Protein AF-A0A7S3HRH0-F1 (afdb_monomer_l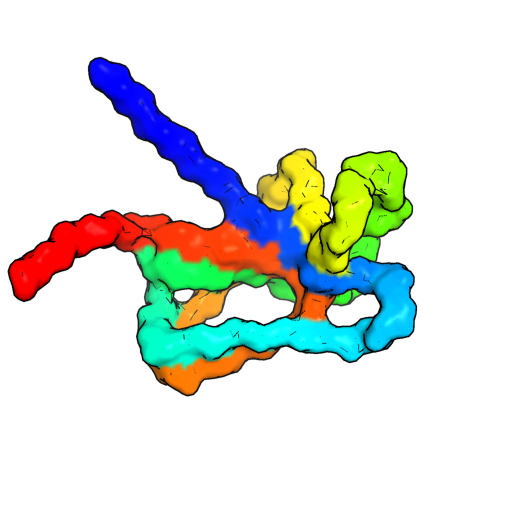ite)

InterPro domains:
  IPR008775 Phytanoyl-CoA dioxygenase-like [PF05721] (34-104)

pLDDT: mean 82.78, std 17.56, range [39.75, 98.0]

Foldseek 3Di:
DDDPDPDPDFFWKFLAAPPDPPDWDKDKDWAQAWADQQAKDKKWQPPQLVDHDPQSVDPPDDPPDRNMGTDDPVCRVVSVVRIDDDTGHHGDMDMDTSSITMGIDHGRDDPDPPDD

Structure (mmCIF, N/CA/C/O backbone):
data_AF-A0A7S3HRH0-F1
#
_entry.id   AF-A0A7S3HRH0-F1
#
loop_
_atom_site.group_PDB
_atom_site.id
_atom_site.type_symbol
_atom_site.label_atom_id
_atom_site.label_alt_id
_atom_site.label_comp_id
_atom_site.label_asym_id
_atom_site.label_entity_id
_atom_site.label_seq_id
_atom_site.pdbx_PDB_ins_code
_atom_site.Cartn_x
_atom_site.Cartn_y
_atom_site.Cartn_z
_atom_site.occupancy
_atom_site.B_iso_or_equiv
_atom_site.auth_seq_id
_atom_site.auth_comp_id
_atom_site.auth_asym_id
_atom_site.auth_atom_id
_atom_site.pdbx_PDB_model_num
ATOM 1 N N . GLU A 1 1 ? 4.158 35.318 11.346 1.00 41.19 1 GLU A N 1
ATOM 2 C CA . GLU A 1 1 ? 3.390 34.073 11.131 1.00 41.19 1 GLU A CA 1
ATOM 3 C C . GLU A 1 1 ? 4.310 33.024 10.526 1.00 41.19 1 GLU A C 1
ATOM 5 O O . GLU A 1 1 ? 4.995 33.325 9.556 1.00 41.19 1 GLU A O 1
ATOM 10 N N . SER A 1 2 ? 4.418 31.837 11.121 1.00 45.84 2 SER A N 1
ATOM 11 C CA . SER A 1 2 ? 5.181 30.737 10.526 1.00 45.84 2 SER A CA 1
ATOM 12 C C . SER A 1 2 ? 4.294 29.992 9.529 1.00 45.84 2 SER A C 1
ATOM 14 O O . SER A 1 2 ? 3.170 29.607 9.849 1.00 45.84 2 SER A O 1
ATOM 16 N N . LEU A 1 3 ? 4.789 29.803 8.304 1.00 44.88 3 LEU A N 1
ATOM 17 C CA . LEU A 1 3 ? 4.108 29.002 7.287 1.00 44.88 3 LEU A CA 1
ATOM 18 C C . LEU A 1 3 ? 3.819 27.596 7.846 1.00 44.88 3 LEU A C 1
ATOM 20 O O . LEU A 1 3 ? 4.699 27.011 8.491 1.00 44.88 3 LEU A O 1
ATOM 24 N N . PRO A 1 4 ? 2.625 27.024 7.607 1.00 52.03 4 PRO A N 1
ATOM 25 C CA . PRO A 1 4 ? 2.334 25.666 8.038 1.00 52.03 4 PRO A CA 1
ATOM 26 C C . PRO A 1 4 ? 3.378 24.717 7.440 1.00 52.03 4 PRO A C 1
ATOM 28 O O . PRO A 1 4 ? 3.608 24.717 6.229 1.00 52.03 4 PRO A O 1
ATOM 31 N N . LYS A 1 5 ? 4.030 23.913 8.295 1.00 52.22 5 LYS A N 1
ATOM 32 C CA . LYS A 1 5 ? 4.974 22.875 7.856 1.00 52.22 5 LYS A CA 1
ATOM 33 C C . LYS A 1 5 ? 4.288 22.027 6.783 1.00 52.22 5 LYS A C 1
ATOM 35 O O . LYS A 1 5 ? 3.269 21.393 7.065 1.00 52.22 5 LYS A O 1
ATOM 40 N N . LYS A 1 6 ? 4.840 22.025 5.562 1.00 53.84 6 LYS A N 1
ATOM 41 C CA . LYS A 1 6 ? 4.385 21.158 4.467 1.00 53.84 6 LYS A CA 1
ATOM 42 C C . LYS A 1 6 ? 4.307 19.730 5.003 1.00 53.84 6 LYS A C 1
ATOM 44 O O . LYS A 1 6 ? 5.306 19.192 5.479 1.00 53.84 6 LYS A O 1
ATOM 49 N N . ARG A 1 7 ? 3.115 19.134 4.962 1.00 60.72 7 ARG A N 1
ATOM 50 C CA . ARG A 1 7 ? 2.941 17.719 5.297 1.00 60.72 7 ARG A CA 1
ATOM 51 C C . ARG A 1 7 ? 3.776 16.928 4.293 1.00 60.72 7 ARG A C 1
ATOM 53 O O . ARG A 1 7 ? 3.624 17.142 3.093 1.00 60.72 7 ARG A O 1
ATOM 60 N N . SER A 1 8 ? 4.688 16.083 4.768 1.00 64.50 8 SER A N 1
ATOM 61 C CA . SER A 1 8 ? 5.461 15.222 3.874 1.00 64.50 8 SER A CA 1
ATOM 62 C C . SER A 1 8 ? 4.495 14.328 3.102 1.00 64.50 8 SER A C 1
ATOM 64 O O . SER A 1 8 ? 3.594 13.741 3.710 1.00 64.50 8 SER A O 1
ATOM 66 N N . ALA A 1 9 ? 4.668 14.251 1.782 1.00 71.38 9 ALA A N 1
ATOM 67 C CA . ALA A 1 9 ? 3.877 13.367 0.936 1.00 71.38 9 ALA A CA 1
ATOM 68 C C . ALA A 1 9 ? 3.960 11.916 1.454 1.00 71.38 9 ALA A C 1
ATOM 70 O O . ALA A 1 9 ? 4.991 11.542 2.034 1.00 71.38 9 ALA A O 1
ATOM 71 N N . PRO A 1 10 ? 2.901 11.101 1.284 1.00 79.44 10 PRO A N 1
ATOM 72 C CA . PRO A 1 10 ? 2.931 9.700 1.677 1.00 79.44 10 PRO A CA 1
ATOM 73 C C . PRO A 1 10 ? 4.130 8.985 1.049 1.00 79.44 10 PRO A C 1
ATOM 75 O O . PRO A 1 10 ? 4.431 9.150 -0.134 1.00 79.44 10 PRO A O 1
ATOM 78 N N . TRP A 1 11 ? 4.829 8.177 1.844 1.00 88.25 11 TRP A N 1
ATOM 79 C CA . TRP A 1 11 ? 5.964 7.395 1.362 1.00 88.25 11 TRP A CA 1
ATOM 80 C C . TRP A 1 11 ? 5.449 6.158 0.616 1.00 88.25 11 TRP A C 1
ATOM 82 O O . TRP A 1 11 ? 5.374 5.071 1.183 1.00 88.25 11 TRP A O 1
ATOM 92 N N . LEU A 1 12 ? 5.005 6.347 -0.632 1.00 93.69 12 LEU A N 1
ATOM 93 C CA . LEU A 1 12 ? 4.496 5.264 -1.476 1.00 93.69 12 LEU A CA 1
ATOM 94 C C . LEU A 1 12 ? 5.620 4.298 -1.851 1.00 93.69 12 LEU A C 1
ATOM 96 O O . LEU A 1 12 ? 6.663 4.704 -2.372 1.00 93.69 12 LEU A O 1
ATOM 100 N N . HIS A 1 13 ? 5.390 3.015 -1.596 1.00 93.94 13 HIS A N 1
ATOM 101 C CA . HIS A 1 13 ? 6.360 1.955 -1.835 1.00 93.94 13 HIS A CA 1
ATOM 102 C C . HIS A 1 13 ? 5.683 0.594 -2.044 1.00 93.94 13 HIS A C 1
ATOM 104 O O . HIS A 1 13 ? 4.492 0.427 -1.781 1.00 93.94 13 HIS A O 1
ATOM 110 N N . LYS A 1 14 ? 6.462 -0.370 -2.536 1.00 93.62 14 LYS A N 1
ATOM 111 C CA . LYS A 1 14 ? 6.176 -1.811 -2.490 1.00 93.62 14 LYS A CA 1
ATOM 112 C C . LYS A 1 14 ? 7.106 -2.454 -1.467 1.00 93.62 14 LYS A C 1
ATOM 114 O O . LYS A 1 14 ? 8.263 -2.049 -1.400 1.00 93.62 14 LYS A O 1
ATOM 119 N N . ASP A 1 15 ? 6.651 -3.475 -0.750 1.00 92.31 15 ASP A N 1
ATOM 120 C CA . ASP A 1 15 ? 7.494 -4.221 0.201 1.00 92.31 15 ASP A CA 1
ATOM 121 C C . ASP A 1 15 ? 8.326 -5.309 -0.458 1.00 92.31 15 ASP A C 1
ATOM 123 O O . ASP A 1 15 ? 9.300 -5.785 0.113 1.00 92.31 15 ASP A O 1
ATOM 127 N N . GLN A 1 16 ? 7.950 -5.684 -1.678 1.00 90.62 16 GLN A N 1
ATOM 128 C CA . GLN A 1 16 ? 8.653 -6.683 -2.452 1.00 90.62 16 GLN A CA 1
ATOM 129 C C . GLN A 1 16 ? 8.877 -6.222 -3.886 1.00 90.62 16 GLN A C 1
ATOM 131 O O . GLN A 1 16 ? 7.983 -5.672 -4.540 1.00 90.62 16 GLN A O 1
ATOM 136 N N . ARG A 1 17 ? 10.069 -6.526 -4.404 1.00 86.81 17 ARG A N 1
ATOM 137 C CA . ARG A 1 17 ? 10.409 -6.327 -5.813 1.00 86.81 17 ARG A CA 1
ATOM 138 C C . ARG A 1 17 ? 9.773 -7.393 -6.703 1.00 86.81 17 ARG A C 1
ATOM 140 O O . ARG A 1 17 ? 9.513 -8.523 -6.289 1.00 86.81 17 ARG A O 1
ATOM 147 N N . HIS A 1 18 ? 9.570 -7.056 -7.973 1.00 85.50 18 HIS A N 1
ATOM 148 C CA . HIS A 1 18 ? 9.113 -8.034 -8.961 1.00 85.50 18 HIS A CA 1
ATOM 149 C C . HIS A 1 18 ? 10.136 -9.155 -9.235 1.00 85.50 18 HIS A C 1
ATOM 151 O O . HIS A 1 18 ? 9.726 -10.260 -9.587 1.00 85.50 18 HIS A O 1
ATOM 157 N N . ASP A 1 19 ? 11.433 -8.866 -9.079 1.00 83.50 19 ASP A N 1
ATOM 158 C CA . ASP A 1 19 ? 12.574 -9.749 -9.354 1.00 83.50 19 ASP A CA 1
ATOM 159 C C . ASP A 1 19 ? 13.157 -10.407 -8.092 1.00 83.50 19 ASP A C 1
ATOM 161 O O . ASP A 1 19 ? 14.229 -11.007 -8.150 1.00 83.50 19 ASP A O 1
ATOM 165 N N . ASP A 1 20 ? 12.462 -10.295 -6.958 1.00 80.00 20 ASP A N 1
ATOM 166 C CA . ASP A 1 20 ? 12.838 -10.975 -5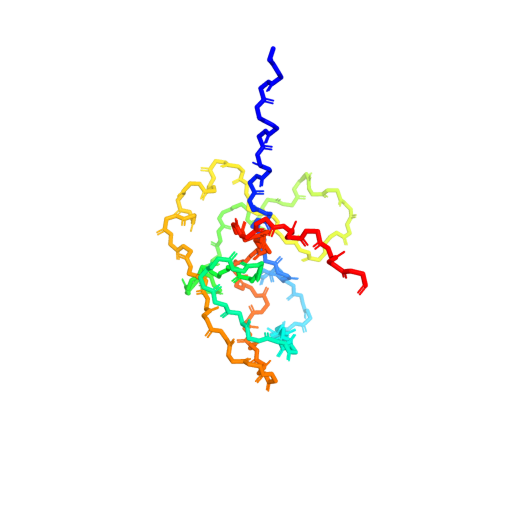.722 1.00 80.00 20 ASP A CA 1
ATOM 167 C C . ASP A 1 20 ? 12.699 -12.501 -5.878 1.00 80.00 20 ASP A C 1
ATOM 169 O O . ASP A 1 20 ? 11.655 -13.008 -6.301 1.00 80.00 20 ASP A O 1
ATOM 173 N N . SER A 1 21 ? 13.767 -13.229 -5.543 1.00 72.44 21 SER A N 1
ATOM 174 C CA . SER A 1 21 ? 13.859 -14.687 -5.656 1.00 72.44 21 SER A CA 1
ATOM 175 C C . SER A 1 21 ? 13.145 -15.430 -4.525 1.00 72.44 21 SER A C 1
ATOM 177 O O . SER A 1 21 ? 12.943 -16.637 -4.640 1.00 72.44 21 SER A O 1
ATOM 179 N N . LEU A 1 22 ? 12.729 -14.730 -3.461 1.00 71.56 22 LEU A N 1
ATOM 180 C CA . LEU A 1 22 ? 12.076 -15.312 -2.279 1.00 71.56 22 LEU A CA 1
ATOM 181 C C . LEU A 1 22 ? 10.635 -15.809 -2.522 1.00 71.56 22 LEU A C 1
ATOM 183 O O . LEU A 1 22 ? 10.008 -16.347 -1.612 1.00 71.56 22 LEU A O 1
ATOM 187 N N . GLY A 1 23 ? 10.107 -15.679 -3.742 1.00 79.81 23 GLY A N 1
ATOM 188 C CA . GLY A 1 23 ? 8.772 -16.159 -4.110 1.00 79.81 23 GLY A CA 1
ATOM 189 C C . GLY A 1 23 ? 7.652 -15.165 -3.785 1.00 79.81 23 GLY A C 1
ATOM 190 O O . GLY A 1 23 ? 7.893 -13.997 -3.488 1.00 79.81 23 GLY A O 1
ATOM 191 N N . LEU A 1 24 ? 6.395 -15.597 -3.913 1.00 85.62 24 LEU A N 1
ATOM 192 C CA . LEU A 1 24 ? 5.234 -14.740 -3.650 1.00 85.62 24 LEU A CA 1
ATOM 193 C C . LEU A 1 24 ? 5.037 -14.549 -2.144 1.00 85.62 24 LEU A C 1
ATOM 195 O O . LEU A 1 24 ? 4.999 -15.524 -1.399 1.00 85.62 24 LEU A O 1
ATOM 199 N N . SER A 1 25 ? 4.846 -13.303 -1.710 1.00 92.12 25 SER A N 1
ATOM 200 C CA . SER A 1 25 ? 4.556 -12.978 -0.312 1.00 92.12 25 SER A CA 1
ATOM 201 C C . SER A 1 25 ? 3.350 -12.045 -0.166 1.00 92.12 25 SER A C 1
ATOM 203 O O . SER A 1 25 ? 2.943 -11.344 -1.103 1.00 92.12 25 SER A O 1
ATOM 205 N N . VAL A 1 26 ? 2.765 -12.060 1.032 1.00 95.62 26 VAL A N 1
ATOM 206 C CA . VAL A 1 26 ? 1.684 -11.165 1.456 1.00 95.62 26 VAL A CA 1
ATOM 207 C C . VAL A 1 26 ? 2.097 -10.426 2.723 1.00 95.62 26 VAL A C 1
ATOM 209 O O . VAL A 1 26 ? 2.827 -10.964 3.551 1.00 95.62 26 VAL A O 1
ATOM 212 N N . GLN A 1 27 ? 1.600 -9.207 2.869 1.00 95.31 27 GLN A N 1
ATOM 213 C CA . GLN A 1 27 ? 1.727 -8.377 4.057 1.00 95.31 27 GLN A CA 1
ATOM 214 C C . GLN A 1 27 ? 0.399 -8.337 4.801 1.00 95.31 27 GLN A C 1
ATOM 216 O O . GLN A 1 27 ? -0.670 -8.520 4.207 1.00 95.31 27 GLN A O 1
ATOM 221 N N . GLY A 1 28 ? 0.479 -8.082 6.105 1.00 95.75 28 GLY A N 1
ATOM 222 C CA . GLY A 1 28 ? -0.677 -7.994 6.983 1.00 95.75 28 GLY A CA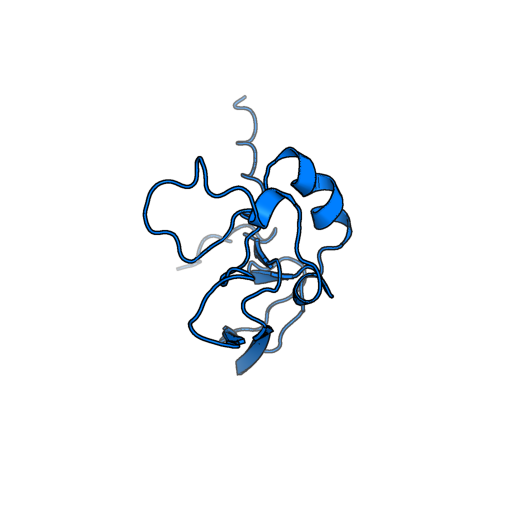 1
ATOM 223 C C . GLY A 1 28 ? -0.596 -6.795 7.916 1.00 95.75 28 GLY A C 1
ATOM 224 O O . GLY A 1 28 ? 0.433 -6.563 8.543 1.00 95.75 28 GLY A O 1
ATOM 225 N N . ILE A 1 29 ? -1.699 -6.058 8.042 1.00 95.94 29 ILE A N 1
ATOM 226 C CA . ILE A 1 29 ? -1.845 -4.961 9.003 1.00 95.94 29 ILE A CA 1
ATOM 227 C C . ILE A 1 29 ? -3.019 -5.270 9.921 1.00 95.94 29 ILE A C 1
ATOM 229 O O . ILE A 1 29 ? -4.177 -5.287 9.492 1.00 95.94 29 ILE A O 1
ATOM 233 N N . TYR A 1 30 ? -2.712 -5.508 11.194 1.00 96.88 30 TYR A N 1
ATOM 234 C CA . TYR A 1 30 ? -3.721 -5.665 12.232 1.00 96.88 30 TYR A CA 1
ATOM 235 C C . TYR A 1 30 ? -4.160 -4.302 12.763 1.00 96.88 30 TYR A C 1
ATOM 237 O O . TYR A 1 30 ? -3.344 -3.462 13.142 1.00 96.88 30 TYR A O 1
ATOM 245 N N . THR A 1 31 ? -5.468 -4.099 12.813 1.00 94.75 31 THR A N 1
ATOM 246 C CA . THR A 1 31 ? -6.092 -2.851 13.235 1.00 94.75 31 THR A CA 1
ATOM 247 C C . THR A 1 31 ? -6.792 -3.068 14.572 1.00 94.75 31 THR A C 1
ATOM 249 O O . THR A 1 31 ? -7.883 -3.628 14.623 1.00 94.75 31 THR A O 1
ATOM 252 N N . ALA A 1 32 ? -6.172 -2.623 15.670 1.00 95.31 32 ALA A N 1
ATOM 253 C CA . ALA A 1 32 ? -6.724 -2.796 17.019 1.00 95.31 32 ALA A CA 1
ATOM 254 C C . ALA A 1 32 ? -7.955 -1.905 17.286 1.00 95.31 32 ALA A C 1
ATOM 256 O O . ALA A 1 32 ? -8.893 -2.323 17.955 1.00 95.31 32 ALA A O 1
ATOM 257 N N . GLY A 1 33 ? -7.973 -0.685 16.743 1.00 94.62 33 GLY A N 1
ATOM 258 C CA . GLY A 1 33 ? -9.091 0.259 16.851 1.00 94.62 33 GLY A CA 1
ATOM 259 C C . GLY A 1 33 ? -9.626 0.642 15.476 1.00 94.62 33 GLY A C 1
ATOM 260 O O . GLY A 1 33 ? -8.867 0.655 14.516 1.00 94.62 33 GLY A O 1
ATOM 261 N N . ALA A 1 34 ? -10.916 0.963 15.369 1.00 95.12 34 ALA A N 1
ATOM 262 C CA . ALA A 1 34 ? -11.531 1.257 14.076 1.00 95.12 34 ALA A CA 1
ATOM 263 C C . ALA A 1 34 ? -10.856 2.444 13.358 1.00 95.12 34 ALA A C 1
ATOM 265 O O . ALA A 1 34 ? -10.657 3.504 13.951 1.00 95.12 34 ALA A O 1
ATOM 266 N N . VAL A 1 35 ? -10.567 2.275 12.068 1.00 94.38 35 VAL A N 1
ATOM 267 C CA . VAL A 1 35 ? -10.005 3.298 11.178 1.00 94.38 35 VAL A CA 1
ATOM 268 C C . VAL A 1 35 ? -11.123 3.866 10.314 1.00 94.38 35 VAL A C 1
ATOM 270 O O . VAL A 1 35 ? -11.702 3.163 9.486 1.00 94.38 35 VAL A O 1
ATOM 273 N N . LYS A 1 36 ? -11.410 5.156 10.486 1.00 93.81 36 LYS A N 1
ATOM 274 C CA . LYS A 1 36 ? -12.379 5.926 9.697 1.00 93.81 36 LYS A CA 1
ATOM 275 C C . LYS A 1 36 ? -11.660 6.955 8.828 1.00 93.81 36 LYS A C 1
ATOM 277 O O . LYS A 1 36 ? -10.439 7.101 8.882 1.00 93.81 36 LYS A O 1
ATOM 282 N N . GLU A 1 37 ? -12.424 7.707 8.044 1.00 91.50 37 GLU A N 1
ATOM 283 C CA . GLU A 1 37 ? -11.947 8.703 7.077 1.00 91.50 37 GLU A CA 1
ATOM 284 C C . GLU A 1 37 ? -10.790 9.578 7.585 1.00 91.50 37 GLU A C 1
ATOM 286 O O . GLU A 1 37 ? -9.717 9.599 6.980 1.00 91.50 37 GLU A O 1
ATOM 291 N N . ARG A 1 38 ? -10.966 10.231 8.739 1.00 90.69 38 ARG A N 1
ATOM 292 C CA . ARG A 1 38 ? -10.013 11.217 9.279 1.00 90.69 38 ARG A CA 1
ATOM 293 C C . ARG A 1 38 ? -8.871 10.625 10.108 1.00 90.69 38 ARG A C 1
ATOM 295 O O . ARG A 1 38 ? -7.985 11.370 10.520 1.00 90.69 38 ARG A O 1
ATOM 302 N N . ASP A 1 39 ? -8.878 9.325 10.379 1.00 91.69 39 ASP A N 1
ATOM 303 C CA . ASP A 1 39 ? -7.850 8.687 11.212 1.00 91.69 39 ASP A CA 1
ATOM 304 C C . ASP A 1 39 ? -6.515 8.526 10.470 1.00 91.69 39 ASP A C 1
ATOM 306 O O . ASP A 1 39 ? -6.453 8.623 9.243 1.00 91.69 39 ASP A O 1
ATOM 310 N N . ALA A 1 40 ? -5.428 8.268 11.193 1.00 91.12 40 ALA A N 1
ATOM 311 C CA . ALA A 1 40 ? -4.236 7.705 10.564 1.00 91.12 40 ALA A CA 1
ATOM 312 C C . ALA A 1 40 ? -4.543 6.282 10.058 1.00 91.12 40 ALA A C 1
ATOM 314 O O . ALA A 1 40 ? -5.491 5.643 10.515 1.00 91.12 40 ALA A O 1
ATOM 315 N N . GLY A 1 41 ? -3.776 5.788 9.092 1.00 93.00 41 GLY A N 1
ATOM 316 C CA . GLY A 1 41 ? -3.973 4.437 8.571 1.00 93.00 41 GLY A CA 1
ATOM 317 C C . GLY A 1 41 ? -3.126 4.159 7.344 1.00 93.00 41 GLY A C 1
ATOM 318 O O . GLY A 1 41 ? -2.140 4.850 7.097 1.00 93.00 41 GLY A O 1
ATOM 319 N N . THR A 1 42 ? -3.542 3.179 6.555 1.00 95.25 42 THR A N 1
ATOM 320 C CA . THR A 1 42 ? -2.836 2.762 5.340 1.00 95.25 42 THR A CA 1
ATOM 321 C C . THR A 1 42 ? -3.637 3.164 4.110 1.00 95.25 42 THR A C 1
ATOM 323 O O . THR A 1 42 ? -4.857 3.025 4.087 1.00 95.25 42 THR A O 1
ATOM 326 N N . VAL A 1 43 ? -2.954 3.679 3.092 1.00 96.12 43 VAL A N 1
ATOM 327 C CA . VAL A 1 43 ? -3.501 3.885 1.748 1.00 96.12 43 VAL A CA 1
ATOM 328 C C . VAL A 1 43 ? -2.909 2.857 0.802 1.00 96.12 43 VAL A C 1
ATOM 330 O O . VAL A 1 43 ? -1.743 2.493 0.926 1.00 96.12 43 VAL A O 1
ATOM 333 N N . LEU A 1 44 ? -3.720 2.394 -0.139 1.00 97.62 44 LEU A N 1
ATOM 334 C CA . LEU A 1 44 ? -3.392 1.343 -1.094 1.00 97.62 44 LEU A CA 1
ATOM 335 C C . LEU A 1 44 ? -3.639 1.861 -2.508 1.00 97.62 44 LEU A C 1
ATOM 337 O O . LEU A 1 44 ? -4.582 2.618 -2.714 1.00 97.62 44 LEU A O 1
ATOM 341 N N . VAL A 1 45 ? -2.872 1.399 -3.492 1.00 97.75 45 VAL A N 1
ATOM 342 C CA . VAL A 1 45 ? -3.188 1.604 -4.914 1.00 97.75 45 VAL A CA 1
ATOM 343 C C . VAL A 1 45 ? -3.708 0.284 -5.490 1.00 97.75 45 VAL A C 1
ATOM 345 O O . VAL A 1 45 ? -2.902 -0.621 -5.749 1.00 97.75 45 VAL A O 1
ATOM 348 N N . PRO A 1 46 ? -5.030 0.114 -5.679 1.00 97.94 46 PRO A N 1
ATOM 349 C CA . PRO A 1 46 ? -5.609 -1.144 -6.141 1.00 97.94 46 PRO A CA 1
ATOM 350 C C . PRO A 1 46 ? -5.011 -1.611 -7.472 1.00 97.94 46 PRO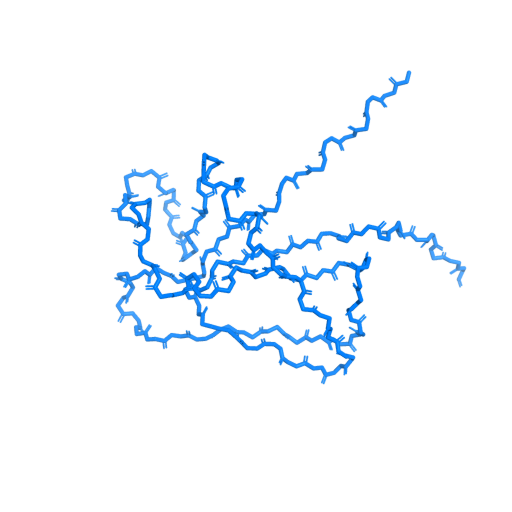 A C 1
ATOM 352 O O . PRO A 1 46 ? -4.727 -0.820 -8.365 1.00 97.94 46 PRO A O 1
ATOM 355 N N . GLY A 1 47 ? -4.783 -2.919 -7.608 1.00 97.44 47 GLY A N 1
ATOM 356 C CA . GLY A 1 47 ? -4.250 -3.518 -8.840 1.00 97.44 47 GLY A CA 1
ATOM 357 C C . GLY A 1 47 ? -2.760 -3.268 -9.126 1.00 97.44 47 GLY A C 1
ATOM 358 O O . GLY A 1 47 ? -2.192 -3.975 -9.957 1.00 97.44 47 GLY A O 1
ATOM 359 N N . SER A 1 48 ? -2.090 -2.358 -8.410 1.00 96.88 48 SER A N 1
ATOM 360 C CA . SER A 1 48 ? -0.667 -2.026 -8.632 1.00 96.88 48 SER A CA 1
ATOM 361 C C . SER A 1 48 ? 0.300 -3.211 -8.461 1.00 96.88 48 SER A C 1
ATOM 363 O O . SER A 1 48 ? 1.359 -3.238 -9.083 1.00 96.88 48 SER A O 1
ATOM 365 N N . HIS A 1 49 ? -0.088 -4.239 -7.698 1.00 95.50 49 HIS A N 1
ATOM 366 C CA . HIS A 1 49 ? 0.674 -5.486 -7.532 1.00 95.50 49 HIS A CA 1
ATOM 367 C C . HIS A 1 49 ? 0.813 -6.313 -8.819 1.00 95.50 49 HIS A C 1
ATOM 369 O O . HIS A 1 49 ? 1.700 -7.158 -8.908 1.00 95.50 49 HIS A O 1
ATOM 375 N N . ARG A 1 50 ? -0.055 -6.088 -9.816 1.00 94.88 50 ARG A N 1
ATOM 376 C CA . ARG A 1 50 ? -0.007 -6.765 -11.125 1.00 94.88 50 ARG A CA 1
ATOM 377 C C . ARG A 1 50 ? 0.889 -6.044 -12.128 1.00 94.88 50 ARG A C 1
ATOM 379 O O . ARG A 1 50 ? 1.151 -6.574 -13.202 1.00 94.88 50 ARG A O 1
ATOM 386 N N . GLN A 1 51 ? 1.320 -4.828 -11.802 1.00 93.69 51 GLN A N 1
ATOM 387 C CA . GLN A 1 51 ? 2.120 -3.989 -12.680 1.00 93.69 51 GLN A CA 1
ATOM 388 C C . GLN A 1 51 ? 3.584 -4.053 -12.257 1.00 93.69 51 GLN A C 1
ATOM 390 O O . GLN A 1 51 ? 3.904 -3.925 -11.075 1.00 93.69 51 GLN A O 1
ATOM 395 N N . VAL A 1 52 ? 4.465 -4.218 -13.242 1.00 91.75 52 VAL A N 1
ATOM 396 C CA . VAL A 1 52 ? 5.904 -4.002 -13.078 1.00 91.75 52 VAL A CA 1
ATOM 397 C C . VAL A 1 52 ? 6.235 -2.658 -13.703 1.00 91.75 52 VAL A C 1
ATOM 399 O O . VAL A 1 52 ? 6.225 -2.514 -14.927 1.00 91.75 52 VAL A O 1
ATOM 402 N N . TYR A 1 53 ? 6.513 -1.667 -12.869 1.00 90.56 53 TYR A N 1
ATOM 403 C CA . TYR A 1 53 ? 6.836 -0.325 -13.316 1.00 90.56 53 TYR A CA 1
ATOM 404 C C . TYR A 1 53 ? 8.280 -0.239 -13.823 1.00 90.56 53 TYR A C 1
ATOM 406 O O . TYR A 1 53 ? 9.179 -0.942 -13.359 1.00 90.56 53 TYR A O 1
ATOM 414 N N . ALA A 1 54 ? 8.534 0.668 -14.769 1.00 88.75 54 ALA A N 1
ATOM 415 C CA . ALA A 1 54 ? 9.870 0.856 -15.338 1.00 88.75 54 ALA A CA 1
ATOM 416 C C . ALA A 1 54 ? 10.912 1.270 -14.282 1.00 88.75 54 ALA A C 1
ATOM 418 O O . ALA A 1 54 ? 12.076 0.879 -14.373 1.00 88.75 54 ALA A O 1
ATOM 419 N N . TRP A 1 55 ? 10.493 2.025 -13.261 1.00 85.06 55 TRP A N 1
ATOM 420 C CA . TRP A 1 55 ? 11.356 2.443 -12.158 1.00 85.06 55 TRP A CA 1
ATOM 421 C C . TRP A 1 55 ? 11.775 1.286 -11.242 1.00 85.06 55 TRP A C 1
ATOM 423 O O . TRP A 1 55 ? 12.869 1.341 -10.694 1.00 85.06 55 TRP A O 1
ATOM 433 N N . GLU A 1 56 ? 11.006 0.194 -11.162 1.00 84.38 56 GLU A N 1
ATOM 434 C CA . GLU A 1 56 ? 11.395 -1.008 -10.400 1.00 84.38 56 GLU A CA 1
ATOM 435 C C . GLU A 1 56 ? 12.592 -1.735 -11.022 1.00 84.38 56 GLU A C 1
ATOM 437 O O . GLU A 1 56 ? 13.309 -2.467 -10.345 1.00 84.38 56 GLU A O 1
ATOM 442 N N . ARG A 1 57 ? 12.819 -1.548 -12.327 1.00 79.25 57 ARG A N 1
ATOM 443 C CA . ARG A 1 57 ? 13.883 -2.234 -13.073 1.00 79.25 57 ARG A CA 1
ATOM 444 C C . ARG A 1 57 ? 15.241 -1.540 -12.937 1.00 79.25 57 ARG A C 1
ATOM 446 O O . ARG A 1 57 ? 16.270 -2.128 -13.266 1.00 79.25 57 ARG A O 1
ATOM 453 N N . ARG A 1 58 ? 15.277 -0.286 -12.473 1.00 69.38 58 ARG A N 1
ATOM 454 C CA . ARG A 1 58 ? 16.509 0.511 -12.381 1.00 69.38 58 ARG A CA 1
ATOM 455 C C . ARG A 1 58 ? 17.172 0.305 -11.016 1.00 69.38 58 ARG A C 1
ATOM 457 O O . ARG A 1 58 ? 16.915 1.042 -10.078 1.00 69.38 58 ARG A O 1
ATOM 464 N N . ARG A 1 59 ? 18.090 -0.664 -10.925 1.00 62.69 59 ARG A N 1
ATOM 465 C CA . ARG A 1 59 ? 18.864 -0.968 -9.698 1.00 62.69 59 ARG A CA 1
ATOM 466 C C . ARG A 1 59 ? 19.896 0.098 -9.290 1.00 62.69 59 ARG A C 1
ATOM 468 O O . ARG A 1 59 ? 20.455 0.001 -8.208 1.00 62.69 59 ARG A O 1
ATOM 475 N N . LYS A 1 60 ? 20.209 1.071 -10.155 1.00 52.88 60 LYS A N 1
ATOM 476 C CA . LYS A 1 60 ? 21.496 1.792 -10.087 1.00 52.88 60 LYS A CA 1
ATOM 477 C C . LYS A 1 60 ? 21.696 2.725 -8.885 1.00 52.88 60 LYS A C 1
ATOM 479 O O . LYS A 1 60 ? 22.849 2.961 -8.558 1.00 52.88 60 LYS A O 1
ATOM 484 N N . ASN A 1 61 ? 20.639 3.209 -8.228 1.00 51.28 61 ASN A N 1
ATOM 485 C CA . ASN A 1 61 ? 20.764 4.246 -7.191 1.00 51.28 61 ASN A CA 1
ATOM 486 C C . ASN A 1 61 ? 19.966 3.959 -5.908 1.00 51.28 61 ASN A C 1
ATOM 488 O O . ASN A 1 61 ? 19.766 4.881 -5.122 1.00 51.28 61 ASN A O 1
ATOM 492 N N . ASP A 1 62 ? 19.482 2.732 -5.694 1.00 54.91 62 ASP A N 1
ATOM 493 C CA . ASP A 1 62 ? 18.876 2.403 -4.401 1.00 54.91 62 ASP A CA 1
ATOM 494 C C . ASP A 1 62 ? 20.017 2.136 -3.411 1.00 54.91 62 ASP A C 1
ATOM 496 O O . ASP A 1 62 ? 20.788 1.194 -3.636 1.00 54.91 62 ASP A O 1
ATOM 500 N N . PRO A 1 63 ? 20.206 2.966 -2.371 1.00 45.97 63 PRO A N 1
ATOM 501 C CA . PRO A 1 63 ? 21.245 2.722 -1.388 1.00 45.97 63 PRO A CA 1
ATOM 502 C C . PRO A 1 63 ? 20.968 1.371 -0.724 1.00 45.97 63 PRO A C 1
ATOM 504 O O . PRO A 1 63 ? 19.979 1.201 -0.021 1.00 45.97 63 PRO A O 1
ATOM 507 N N . VAL A 1 64 ? 21.827 0.403 -1.043 1.00 39.81 64 VAL A N 1
ATOM 508 C CA . VAL A 1 64 ? 22.210 -0.774 -0.254 1.00 39.81 64 VAL A CA 1
ATOM 509 C C . VAL A 1 64 ? 21.151 -1.228 0.768 1.00 39.81 64 VAL A C 1
ATOM 511 O O . VAL A 1 64 ? 21.088 -0.719 1.882 1.00 39.81 64 VAL A O 1
ATOM 514 N N . GLY A 1 65 ? 20.368 -2.254 0.418 1.00 45.53 65 GLY A N 1
ATOM 515 C CA . GLY A 1 65 ? 19.725 -3.128 1.413 1.00 45.53 65 GLY A CA 1
ATOM 516 C C . GLY A 1 65 ? 18.234 -2.926 1.703 1.00 45.53 65 GLY A C 1
ATOM 517 O O . GLY A 1 65 ? 17.686 -3.666 2.514 1.00 45.53 65 GLY A O 1
ATOM 518 N N . GLY A 1 66 ? 17.541 -1.995 1.043 1.00 54.53 66 GLY A N 1
ATOM 519 C CA . GLY A 1 66 ? 16.084 -1.881 1.178 1.00 54.53 66 GLY A CA 1
ATOM 520 C C . GLY A 1 66 ? 15.337 -2.980 0.410 1.00 54.53 66 GLY A C 1
ATOM 521 O O . GLY A 1 66 ? 15.363 -2.992 -0.823 1.00 54.53 66 GLY A O 1
ATOM 522 N N . GLN A 1 67 ? 14.634 -3.880 1.113 1.00 64.31 67 GLN A N 1
ATOM 523 C CA . GLN A 1 67 ? 13.666 -4.809 0.492 1.00 64.31 67 GLN A CA 1
ATOM 524 C C . GLN A 1 67 ? 12.521 -4.055 -0.211 1.00 64.31 67 GLN A C 1
ATOM 526 O O . GLN A 1 67 ? 11.969 -4.529 -1.205 1.00 64.31 67 GLN A O 1
ATOM 531 N N . HIS A 1 68 ? 12.235 -2.838 0.253 1.00 76.69 68 HIS A N 1
ATOM 532 C CA . HIS A 1 68 ? 11.185 -1.981 -0.277 1.00 76.69 68 HIS A CA 1
ATOM 533 C C . HIS A 1 68 ? 11.609 -1.261 -1.569 1.00 76.69 68 HIS A C 1
ATOM 535 O O . HIS A 1 68 ? 12.764 -0.861 -1.723 1.00 76.69 68 HIS A O 1
ATOM 541 N N . VAL A 1 69 ? 10.658 -1.033 -2.482 1.00 86.75 69 VAL A N 1
ATOM 542 C CA . VAL A 1 69 ? 10.846 -0.206 -3.685 1.00 86.75 69 VAL A CA 1
ATOM 543 C C . VAL A 1 69 ? 10.007 1.051 -3.576 1.00 86.75 69 VAL A C 1
ATOM 545 O O . VAL A 1 69 ? 8.776 0.989 -3.597 1.00 86.75 69 VAL A O 1
ATOM 548 N N . ARG A 1 70 ? 10.669 2.203 -3.482 1.00 89.38 70 ARG A N 1
ATOM 549 C CA . ARG A 1 70 ? 9.996 3.496 -3.380 1.00 89.38 70 ARG A CA 1
ATOM 550 C C . ARG A 1 70 ? 9.478 3.956 -4.742 1.00 89.38 70 ARG A C 1
ATOM 552 O O . ARG A 1 70 ? 10.189 3.897 -5.743 1.00 89.38 70 ARG A O 1
ATOM 559 N N . VAL A 1 71 ? 8.263 4.494 -4.753 1.00 90.69 71 VAL A N 1
ATOM 560 C CA . VAL A 1 71 ? 7.713 5.199 -5.912 1.00 90.69 71 VAL A CA 1
ATOM 561 C C . VAL A 1 71 ? 8.475 6.519 -6.108 1.00 90.69 71 VAL A C 1
ATOM 563 O O . VAL A 1 71 ? 8.588 7.305 -5.160 1.00 90.69 71 VAL A O 1
A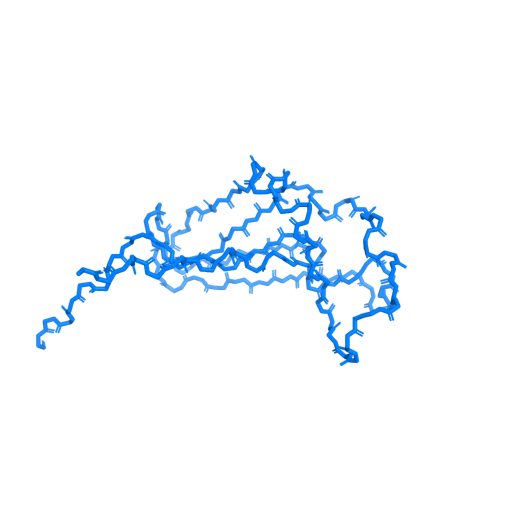TOM 566 N N . PRO A 1 72 ? 9.009 6.796 -7.311 1.00 89.81 72 PRO A N 1
ATOM 567 C CA . PRO A 1 72 ? 9.729 8.036 -7.568 1.00 89.81 72 PRO A CA 1
ATOM 568 C C . PRO A 1 72 ? 8.776 9.237 -7.611 1.00 89.81 72 PRO A C 1
ATOM 570 O O . PRO A 1 72 ? 7.616 9.113 -7.997 1.00 89.81 72 PRO A O 1
ATOM 573 N N . GLU A 1 73 ? 9.285 10.422 -7.268 1.00 88.12 73 GLU A N 1
ATOM 574 C CA . GLU A 1 73 ? 8.471 11.636 -7.097 1.00 88.12 73 GLU A CA 1
ATOM 575 C C . GLU A 1 73 ? 7.628 11.995 -8.332 1.00 88.12 73 GLU A C 1
ATOM 577 O O . GLU A 1 73 ? 6.456 12.337 -8.202 1.00 88.12 73 GLU A O 1
ATOM 582 N N . HIS A 1 74 ? 8.179 11.814 -9.537 1.00 88.12 74 HIS A N 1
ATOM 583 C CA . HIS A 1 74 ? 7.479 12.089 -10.797 1.00 88.12 74 HIS A CA 1
ATOM 584 C C . HIS A 1 74 ? 6.292 11.150 -11.083 1.00 88.12 74 HIS A C 1
ATOM 586 O O . HIS A 1 74 ? 5.451 11.482 -11.912 1.00 88.12 74 HIS A O 1
ATOM 592 N N . GLU A 1 75 ? 6.196 9.998 -10.410 1.00 90.69 75 GLU A N 1
ATOM 593 C CA . GLU A 1 75 ? 5.069 9.059 -10.538 1.00 90.69 75 GLU A CA 1
ATOM 594 C C . GLU A 1 75 ? 4.035 9.218 -9.412 1.00 90.69 75 GLU A C 1
ATOM 596 O O . GLU A 1 75 ? 2.944 8.650 -9.508 1.00 90.69 75 GLU A O 1
ATOM 601 N N . LEU A 1 76 ? 4.345 9.982 -8.351 1.00 90.19 76 LEU A N 1
ATOM 602 C CA . LEU A 1 76 ? 3.480 10.090 -7.170 1.00 90.19 76 LEU A CA 1
ATOM 603 C C . LEU A 1 76 ? 2.089 10.598 -7.542 1.00 90.19 76 LEU A C 1
ATOM 605 O O . LEU A 1 76 ? 1.118 9.908 -7.262 1.00 90.19 76 LEU A O 1
ATOM 609 N N . ALA A 1 77 ? 1.985 11.725 -8.252 1.00 90.06 77 ALA A N 1
ATOM 610 C CA . ALA A 1 77 ? 0.694 12.338 -8.585 1.00 90.06 77 ALA A CA 1
ATOM 611 C C . ALA A 1 77 ? -0.257 11.376 -9.328 1.00 90.06 77 ALA A C 1
ATOM 613 O O . ALA A 1 77 ? -1.462 11.347 -9.074 1.00 90.06 77 ALA A O 1
ATOM 614 N N . LYS A 1 78 ? 0.290 10.539 -10.218 1.00 91.75 78 LYS A N 1
ATOM 615 C CA . LYS A 1 78 ? -0.476 9.539 -10.976 1.00 91.75 78 LYS A CA 1
ATOM 616 C C . LYS A 1 78 ? -1.025 8.431 -10.078 1.00 91.75 78 LYS A C 1
ATOM 618 O O . LYS A 1 78 ? -2.144 7.963 -10.292 1.00 91.75 78 LYS A O 1
ATOM 623 N N . LEU A 1 79 ? -0.226 7.970 -9.120 1.00 92.88 79 LEU A N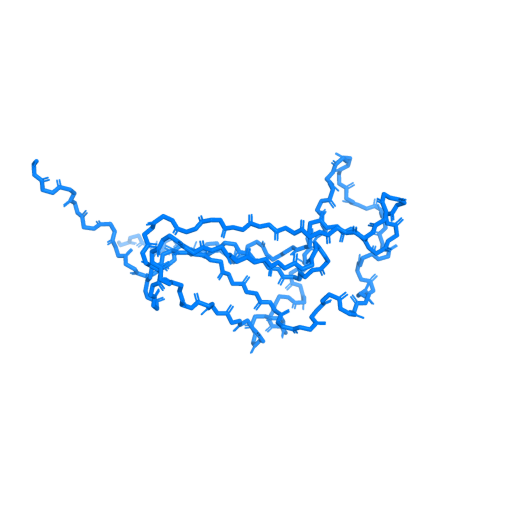 1
ATOM 624 C CA . LEU A 1 79 ? -0.609 6.898 -8.202 1.00 92.88 79 LEU A CA 1
ATOM 625 C C . LEU A 1 79 ? -1.489 7.418 -7.061 1.00 92.88 79 LEU A C 1
ATOM 627 O O . LEU A 1 79 ? -2.414 6.722 -6.654 1.00 92.88 79 LEU A O 1
ATOM 631 N N . GLU A 1 80 ? -1.268 8.652 -6.609 1.00 91.06 80 GLU A N 1
ATOM 632 C CA . GLU A 1 80 ? -2.073 9.323 -5.588 1.00 91.06 80 GLU A CA 1
ATOM 633 C C . GLU A 1 80 ? -3.543 9.436 -6.000 1.00 91.06 80 GLU A C 1
ATOM 635 O O . GLU A 1 80 ? -4.426 9.144 -5.195 1.00 91.06 80 GLU A O 1
ATOM 640 N N . ALA A 1 81 ? -3.814 9.753 -7.270 1.00 91.75 81 ALA A N 1
ATOM 641 C CA . ALA A 1 81 ? -5.172 9.813 -7.816 1.00 91.75 81 ALA A CA 1
ATOM 642 C C . ALA A 1 81 ? -5.925 8.465 -7.780 1.00 91.75 81 ALA A C 1
ATOM 644 O O . ALA A 1 81 ? -7.144 8.433 -7.924 1.00 91.75 81 ALA A O 1
ATOM 645 N N . GLN A 1 82 ? -5.209 7.353 -7.603 1.00 95.12 82 GLN A N 1
ATOM 646 C CA . GLN A 1 82 ? -5.759 5.996 -7.548 1.00 95.12 82 GLN A CA 1
ATOM 647 C C . GLN A 1 82 ? -5.768 5.424 -6.124 1.00 95.12 82 GLN A C 1
ATOM 649 O O . GLN A 1 82 ? -6.171 4.277 -5.925 1.00 95.12 82 GLN A O 1
ATOM 654 N N . MET A 1 83 ? -5.287 6.182 -5.133 1.00 95.06 83 MET A N 1
ATOM 655 C CA . MET A 1 83 ? -5.201 5.695 -3.764 1.00 95.06 83 MET A CA 1
ATOM 656 C C . MET A 1 83 ? -6.581 5.516 -3.149 1.00 95.06 83 MET A C 1
ATOM 658 O O . MET A 1 83 ? -7.453 6.378 -3.239 1.00 95.06 83 MET A O 1
ATOM 662 N N . VAL A 1 84 ? -6.728 4.423 -2.413 1.00 96.00 84 VAL A N 1
ATOM 663 C CA . VAL A 1 84 ? -7.879 4.168 -1.555 1.00 96.00 84 VAL A CA 1
ATOM 664 C C . VAL A 1 84 ? -7.407 3.977 -0.123 1.00 96.00 84 VAL A C 1
ATOM 666 O O . VAL A 1 84 ? -6.408 3.304 0.136 1.00 96.00 84 VAL A O 1
ATOM 669 N N . LYS A 1 85 ? -8.139 4.562 0.824 1.00 95.44 85 LYS A N 1
ATOM 670 C CA . LYS A 1 85 ? -7.964 4.293 2.250 1.00 95.44 85 LYS A CA 1
ATOM 671 C C . LYS A 1 85 ? -9.097 3.374 2.712 1.00 95.44 85 LYS A C 1
ATOM 673 O O . LYS A 1 85 ? -10.221 3.861 2.836 1.00 95.44 85 LYS A O 1
ATOM 678 N N . PRO A 1 86 ? -8.846 2.080 2.969 1.00 95.12 86 PRO A N 1
ATOM 679 C CA . PRO A 1 86 ? -9.877 1.209 3.509 1.00 95.12 86 PRO A CA 1
ATOM 680 C C . PRO A 1 86 ? -10.291 1.676 4.909 1.00 95.12 86 PRO A C 1
ATOM 682 O O . PRO A 1 86 ? -9.449 1.993 5.753 1.00 95.12 86 PRO A O 1
ATOM 685 N N . TYR A 1 87 ? -11.600 1.719 5.154 1.00 95.44 87 TYR A N 1
ATOM 686 C CA . TYR A 1 87 ? -12.139 1.891 6.500 1.00 95.44 87 TYR A CA 1
ATOM 687 C C . TYR A 1 87 ? -12.257 0.518 7.139 1.00 95.44 87 TYR A C 1
ATOM 689 O O . TYR A 1 87 ? -12.881 -0.382 6.581 1.00 95.44 87 TYR A O 1
ATOM 697 N N . MET A 1 88 ? -11.628 0.364 8.294 1.00 95.69 88 MET A N 1
ATOM 698 C CA . MET A 1 88 ? -11.432 -0.934 8.925 1.00 95.69 88 MET A CA 1
ATOM 699 C C . MET A 1 88 ? -12.099 -0.929 10.303 1.00 95.69 88 MET A C 1
ATOM 701 O O . MET A 1 88 ? -11.848 -0.011 11.087 1.00 95.69 88 MET A O 1
ATOM 705 N N . PRO A 1 89 ? -12.942 -1.919 10.637 1.00 96.88 89 PRO A N 1
ATOM 706 C CA . PRO A 1 89 ? -13.429 -2.111 11.999 1.00 96.88 89 PRO A CA 1
ATOM 707 C C . PRO A 1 89 ? -12.284 -2.394 12.980 1.00 96.88 89 PRO A C 1
ATOM 709 O O . PRO A 1 89 ? -11.193 -2.806 12.583 1.00 96.88 89 PRO A O 1
ATOM 712 N N . ALA A 1 90 ? -12.545 -2.214 14.275 1.00 97.06 90 ALA A N 1
ATOM 713 C CA . ALA A 1 90 ? -11.627 -2.692 15.305 1.00 97.06 90 ALA A CA 1
ATOM 714 C C . ALA A 1 90 ? -11.465 -4.220 15.211 1.00 97.06 90 ALA A C 1
ATOM 716 O O . ALA A 1 90 ? -12.407 -4.924 14.847 1.00 97.06 90 ALA A O 1
ATOM 717 N N . ASN A 1 91 ? -10.280 -4.711 15.568 1.00 97.81 91 ASN A N 1
ATOM 718 C CA . ASN A 1 91 ? -9.891 -6.123 15.546 1.00 97.81 91 ASN A CA 1
ATOM 719 C C . ASN A 1 91 ? -9.983 -6.783 14.163 1.00 97.81 91 ASN A C 1
ATOM 721 O O . ASN A 1 91 ? -10.419 -7.925 14.030 1.00 97.81 91 ASN A O 1
ATOM 725 N N . SER A 1 92 ? -9.576 -6.061 13.123 1.00 97.56 92 SER A N 1
ATOM 726 C CA . SER A 1 92 ? -9.561 -6.572 11.752 1.00 97.56 92 SER A CA 1
ATOM 727 C C . SER A 1 92 ? -8.140 -6.702 11.207 1.00 97.56 92 SER A C 1
ATOM 729 O O . SER A 1 92 ? -7.215 -6.016 11.650 1.00 97.56 92 SER A O 1
ATOM 731 N N . LEU A 1 93 ? -7.970 -7.600 10.237 1.00 97.75 93 LEU A N 1
ATOM 732 C CA . LEU A 1 93 ? -6.711 -7.829 9.538 1.00 97.75 93 LEU A CA 1
ATOM 733 C C . LEU A 1 93 ? -6.870 -7.451 8.065 1.00 97.75 93 LEU A C 1
ATOM 735 O O . LEU A 1 93 ? -7.701 -8.018 7.357 1.00 97.75 93 LEU A O 1
ATOM 739 N N . LEU A 1 94 ? -6.058 -6.504 7.605 1.00 97.12 94 LEU A N 1
ATOM 740 C CA . LEU A 1 94 ? -5.914 -6.187 6.190 1.00 97.12 94 LEU A CA 1
ATOM 741 C C . LEU A 1 94 ? -4.751 -7.001 5.625 1.00 97.12 94 LEU A C 1
ATOM 743 O O . LEU A 1 94 ? -3.618 -6.813 6.058 1.00 97.12 94 LEU A O 1
ATOM 747 N N . LEU A 1 95 ? -5.027 -7.867 4.652 1.00 98.00 95 LEU A N 1
ATOM 748 C CA . LEU A 1 95 ? -4.012 -8.624 3.920 1.00 98.00 95 LEU A CA 1
ATOM 749 C C . LEU A 1 95 ? -3.863 -8.075 2.502 1.00 98.00 95 LEU A C 1
ATOM 751 O O . LEU A 1 95 ? -4.859 -7.795 1.834 1.00 98.00 95 LEU A O 1
ATOM 755 N N . PHE A 1 96 ? -2.630 -7.956 2.018 1.00 97.75 96 PHE A N 1
ATOM 756 C CA . PHE A 1 96 ? -2.359 -7.544 0.643 1.00 97.75 96 PHE A CA 1
ATOM 757 C C . PHE A 1 96 ? -1.076 -8.166 0.096 1.00 97.75 96 PHE A C 1
ATOM 759 O O . PHE A 1 96 ? -0.195 -8.581 0.835 1.00 97.75 96 PHE A O 1
ATOM 766 N N . ASN A 1 97 ? -0.971 -8.251 -1.230 1.00 96.69 97 ASN A N 1
ATOM 767 C CA . ASN A 1 97 ? 0.234 -8.743 -1.894 1.00 96.69 97 ASN A CA 1
ATOM 768 C C . ASN A 1 97 ? 1.419 -7.801 -1.613 1.00 96.69 97 ASN A C 1
ATOM 770 O O . ASN A 1 97 ? 1.261 -6.593 -1.778 1.00 96.69 97 ASN A O 1
ATOM 774 N N . SER A 1 98 ? 2.603 -8.320 -1.274 1.00 95.06 98 SER A N 1
ATOM 775 C CA . SER A 1 98 ? 3.776 -7.486 -0.941 1.00 95.06 98 SER A CA 1
ATOM 776 C C . SER A 1 98 ? 4.247 -6.572 -2.084 1.00 95.06 98 SER A C 1
ATOM 778 O O . SER A 1 98 ? 4.986 -5.617 -1.860 1.00 95.06 98 SER A O 1
ATOM 780 N N . ARG A 1 99 ? 3.806 -6.820 -3.324 1.00 94.62 99 ARG A N 1
ATOM 781 C CA . ARG A 1 99 ? 4.067 -5.964 -4.494 1.00 94.62 99 ARG A CA 1
ATOM 782 C C . ARG A 1 99 ? 3.029 -4.852 -4.673 1.00 94.62 99 ARG A C 1
ATOM 784 O O . ARG A 1 99 ? 3.089 -4.125 -5.662 1.00 94.62 99 ARG A O 1
ATOM 791 N N . LEU A 1 100 ? 2.042 -4.733 -3.787 1.00 97.19 100 LEU A N 1
ATOM 792 C CA . LEU A 1 100 ? 1.051 -3.662 -3.832 1.00 97.19 100 LEU A CA 1
ATOM 793 C C . LEU A 1 100 ? 1.699 -2.344 -3.395 1.00 97.19 100 LEU A C 1
ATOM 795 O O . LEU A 1 100 ? 2.327 -2.267 -2.339 1.00 97.19 100 LEU A O 1
ATOM 799 N N . VAL A 1 101 ? 1.517 -1.298 -4.199 1.00 97.00 101 VAL A N 1
ATOM 800 C CA . VAL A 1 101 ? 1.919 0.054 -3.816 1.00 97.00 101 VAL A CA 1
ATOM 801 C C . VAL A 1 101 ? 1.014 0.529 -2.685 1.00 97.00 101 VAL A C 1
ATOM 803 O O . VAL A 1 101 ? -0.214 0.532 -2.822 1.00 97.00 101 VAL A O 1
ATOM 806 N N . HIS A 1 102 ? 1.622 0.937 -1.580 1.00 97.19 102 HIS A N 1
ATOM 807 C CA . HIS A 1 102 ? 0.921 1.422 -0.403 1.00 97.19 102 HIS A CA 1
ATOM 808 C C . HIS A 1 102 ? 1.775 2.433 0.375 1.00 97.19 102 HIS A C 1
ATOM 810 O O . HIS A 1 102 ? 2.956 2.635 0.087 1.00 97.19 102 HIS A O 1
ATOM 816 N N . ALA A 1 103 ? 1.155 3.118 1.332 1.00 95.44 103 ALA A N 1
ATOM 817 C CA . ALA A 1 103 ? 1.830 4.014 2.264 1.00 95.44 103 ALA A CA 1
ATOM 818 C C . ALA A 1 103 ? 1.033 4.152 3.560 1.00 95.44 103 ALA A C 1
ATOM 820 O O . ALA A 1 103 ? -0.178 3.928 3.596 1.00 95.44 103 ALA A O 1
ATOM 821 N N . ASN A 1 104 ? 1.699 4.631 4.606 1.00 92.75 104 ASN A N 1
ATOM 822 C CA . ASN A 1 104 ? 1.015 5.135 5.788 1.00 92.75 104 ASN A CA 1
ATOM 823 C C . ASN A 1 104 ? 0.586 6.592 5.576 1.00 92.75 104 ASN A C 1
ATOM 825 O O . ASN A 1 104 ? 1.332 7.410 5.034 1.00 92.75 104 ASN A O 1
ATOM 829 N N . THR A 1 105 ? -0.614 6.926 6.043 1.00 90.31 105 THR A N 1
ATOM 830 C CA . THR A 1 105 ? -1.135 8.290 6.117 1.00 90.31 105 THR A CA 1
ATOM 831 C C . THR A 1 105 ? -1.324 8.706 7.569 1.00 90.31 105 THR A C 1
ATOM 833 O O . THR A 1 105 ? -1.766 7.928 8.414 1.00 90.31 105 THR A O 1
ATOM 836 N N . THR A 1 106 ? -1.008 9.965 7.864 1.00 85.50 106 THR A N 1
ATOM 837 C CA . THR A 1 106 ? -1.101 10.544 9.213 1.00 85.50 106 THR A CA 1
ATOM 838 C C . THR A 1 106 ? -2.529 10.932 9.612 1.00 85.50 106 THR A C 1
ATOM 840 O O . THR A 1 106 ? -2.749 11.325 10.754 1.00 85.50 106 THR A O 1
ATOM 843 N N . GLY A 1 107 ? -3.508 10.814 8.705 1.00 84.19 107 GLY A N 1
ATOM 844 C CA . GLY A 1 107 ? -4.898 11.212 8.960 1.00 84.19 107 GLY A CA 1
ATOM 845 C C . GLY A 1 107 ? -5.092 12.726 9.023 1.00 84.19 107 GLY A C 1
ATOM 846 O O . GLY A 1 107 ? -4.177 13.495 8.768 1.00 84.19 107 GLY A O 1
ATOM 847 N N . THR A 1 108 ? -6.288 13.208 9.327 1.00 79.75 108 THR A N 1
ATOM 848 C CA . THR A 1 108 ? -6.576 14.647 9.488 1.00 79.75 108 THR A CA 1
ATOM 849 C C . THR A 1 108 ? -7.078 15.003 10.880 1.00 79.75 108 THR A C 1
ATOM 851 O O . THR A 1 108 ? -7.173 16.191 11.192 1.00 79.75 108 THR A O 1
ATOM 854 N N . LYS A 1 109 ? -7.343 14.013 11.745 1.00 71.31 109 LYS A N 1
ATOM 855 C CA . LYS A 1 109 ? -7.591 14.273 13.163 1.00 71.31 109 LYS A CA 1
ATOM 856 C C . LYS A 1 109 ? -6.364 14.934 13.778 1.00 71.31 109 LYS A C 1
ATOM 858 O O . LYS A 1 109 ? -5.265 14.380 13.763 1.00 71.31 109 LYS A O 1
ATOM 863 N N . ARG A 1 110 ? -6.563 16.125 14.341 1.00 62.28 110 ARG A N 1
ATOM 864 C CA . ARG A 1 110 ? -5.606 16.669 15.300 1.00 62.28 110 ARG A CA 1
ATOM 865 C C . ARG A 1 110 ? -5.603 15.731 16.500 1.00 62.28 110 ARG A C 1
ATOM 867 O O . ARG A 1 110 ? -6.649 15.203 16.871 1.00 62.28 110 ARG A O 1
ATOM 874 N N . ARG A 1 111 ? -4.426 15.495 17.075 1.00 55.69 111 ARG A N 1
ATOM 875 C CA . ARG A 1 111 ? -4.332 14.858 18.384 1.00 55.69 111 ARG A CA 1
ATOM 876 C C . ARG A 1 111 ? -5.019 15.830 19.341 1.00 55.69 111 ARG A C 1
ATOM 878 O O . ARG A 1 111 ? -4.432 16.860 19.654 1.00 55.69 111 ARG A O 1
ATOM 885 N N . GLU A 1 112 ? -6.280 15.584 19.683 1.00 55.34 112 GLU A N 1
ATOM 886 C CA . GLU A 1 112 ? -6.879 16.267 20.824 1.00 55.34 112 GLU A CA 1
ATOM 887 C C . GLU A 1 112 ? -5.966 15.954 22.008 1.00 55.34 112 GLU A C 1
ATOM 889 O O . GLU A 1 112 ? -5.539 14.804 22.185 1.00 55.34 112 GLU A O 1
ATOM 894 N N . GLU A 1 113 ? -5.532 17.008 22.698 1.00 47.22 113 GLU A N 1
ATOM 895 C CA . GLU A 1 113 ? -4.743 16.894 23.914 1.00 47.22 113 GLU A CA 1
ATOM 896 C C . GLU A 1 113 ? -5.423 15.847 24.783 1.00 47.22 113 GLU A C 1
ATOM 898 O O . GLU A 1 113 ? -6.633 15.912 25.008 1.00 47.22 113 GLU A O 1
ATOM 903 N N . LYS A 1 114 ? -4.670 14.818 25.181 1.00 42.31 114 LYS A N 1
ATOM 904 C CA . LYS A 1 114 ? -5.184 13.853 26.142 1.00 42.31 114 LYS A CA 1
ATOM 905 C C . LYS A 1 114 ? -5.591 14.663 27.372 1.00 42.31 114 LYS A C 1
ATOM 907 O O . LYS A 1 114 ? -4.717 15.175 28.066 1.00 42.31 114 LYS A O 1
ATOM 912 N N . GLY A 1 115 ? -6.899 14.812 27.577 1.00 39.75 115 GLY A N 1
ATOM 913 C CA . GLY A 1 115 ? -7.453 15.178 28.872 1.00 39.75 115 GLY A CA 1
ATOM 914 C C . GLY A 1 115 ? -6.948 14.187 29.930 1.00 39.75 115 GLY A C 1
ATOM 915 O O . GLY A 1 115 ? -6.579 13.070 29.554 1.00 39.75 115 GLY A O 1
ATOM 916 N N . PRO A 1 116 ? -6.868 14.642 31.190 1.00 41.62 116 PRO A N 1
ATOM 917 C CA . PRO A 1 116 ? -6.012 14.103 32.250 1.00 41.62 116 PRO A CA 1
ATOM 918 C C . PRO A 1 116 ? -6.095 12.587 32.449 1.00 41.62 116 PRO A C 1
ATOM 920 O O . PRO A 1 116 ? -7.206 12.024 32.328 1.00 41.62 116 PRO A O 1
#

Secondary structure (DSSP, 8-state):
-PPPPPPPPP--EESS-TT-TT---EEEEEESS-B-TTS-EEEE-TTGGG---GGGG--TTS-TT-SSEEPPHHHHHHHHTT-B---B-TTEEEEEETTS-EEEE--S--------

Radius of gyration: 16.29 Å; chains: 1; bounding box: 36×50×48 Å

Organism: NCBI:txid89044

Sequence (116 aa):
ESLPKKRSAPWLHKDQRHDDSLGLSVQGIYTAGAVKERDAGTVLVPGSHRQVYAWERRRKNDPVGGQHVRVPEHELAKLEAQMVKPYMPANSLLLFNSRLVHANTTGTKRREEKGP